Protein AF-A0A9D1FVF1-F1 (afdb_monomer_lite)

pLDDT: mean 86.51, std 10.72, range [42.28, 96.88]

InterPro domains:
  IPR029044 Nucleotide-diphospho-sugar transferases [SSF53448] (12-70)

Organism: NCBI:txid2840915

Foldseek 3Di:
DAQPPQPLDHDPQPDDADPVQCVVLVQDFDPPAPPSVLQRVLVRCVSVVDDDDDPPDDDDDDDDCPDPVNDDDPRNVVSVVVSPVNNVVVCVVVVHDPVLQDWDWDFDDDPNQGQWIWTDHHQKIWIAGSVPDIDIDGHD

Sequence (140 aa):
MKLCDVPEKSYIWNKIYKTEKIRQHNLKFTEGTFYEDVIFTPKALYNLNQMVTVPDTFYYYWRHAGSIVTLRSQKANEDHKFARREAILFFKKYNIDVSNLLPEIKKYKIFGFSIFKIKKKGKITKYILFNIIKFTVKAS

Radius of gyration: 18.34 Å; chains: 1; bounding box: 52×43×37 Å

Structure (mmCIF, N/CA/C/O backbone):
data_AF-A0A9D1FVF1-F1
#
_entry.id   AF-A0A9D1FVF1-F1
#
loop_
_atom_site.group_PDB
_atom_site.id
_atom_site.type_symbol
_atom_site.label_atom_id
_atom_site.label_alt_id
_atom_site.label_comp_id
_atom_site.label_asym_id
_atom_site.label_entity_id
_atom_site.label_seq_id
_atom_site.pdbx_PDB_ins_code
_atom_site.Cartn_x
_atom_site.Cartn_y
_atom_site.Cartn_z
_atom_site.occupancy
_atom_site.B_iso_or_equiv
_atom_site.auth_seq_id
_atom_site.auth_comp_id
_atom_site.auth_asym_id
_atom_site.auth_atom_id
_atom_site.pdbx_PDB_model_num
ATOM 1 N N . MET A 1 1 ? 0.626 -9.656 16.758 1.00 42.28 1 MET A N 1
ATOM 2 C CA . MET A 1 1 ? -0.653 -9.478 16.030 1.00 42.28 1 MET A CA 1
ATOM 3 C C . MET A 1 1 ? -0.428 -9.843 14.569 1.00 42.28 1 MET A C 1
ATOM 5 O O . MET A 1 1 ? 0.471 -9.269 13.966 1.00 42.28 1 MET A O 1
ATOM 9 N N . LYS A 1 2 ? -1.168 -10.814 14.017 1.00 51.28 2 LYS A N 1
ATOM 10 C CA . LYS A 1 2 ? -1.075 -11.171 12.592 1.00 51.28 2 LYS A CA 1
ATOM 11 C C . LYS A 1 2 ? -1.892 -10.149 11.800 1.00 51.28 2 LYS A C 1
ATOM 13 O O . LYS A 1 2 ? -3.097 -10.047 12.010 1.00 51.28 2 LYS A O 1
ATOM 18 N N . LEU A 1 3 ? -1.233 -9.353 10.957 1.00 53.62 3 LEU A N 1
ATOM 19 C CA . LEU A 1 3 ? -1.930 -8.479 10.015 1.00 53.62 3 LEU A CA 1
ATOM 20 C C . LEU A 1 3 ? -2.682 -9.402 9.042 1.00 53.62 3 LEU A C 1
ATOM 22 O O . LEU A 1 3 ? -2.102 -10.384 8.582 1.00 53.62 3 LEU A O 1
ATOM 26 N N . CYS A 1 4 ? -3.971 -9.150 8.825 1.00 56.41 4 CYS A N 1
ATOM 27 C CA . CYS A 1 4 ? -4.886 -9.964 8.015 1.00 56.41 4 CYS A CA 1
ATOM 28 C C . CYS A 1 4 ? -4.286 -10.328 6.644 1.00 56.41 4 CYS A C 1
ATOM 30 O O . CYS A 1 4 ? -3.349 -9.662 6.209 1.00 56.41 4 CYS A O 1
ATOM 32 N N . ASP A 1 5 ? -4.835 -11.323 5.937 1.00 59.28 5 ASP A N 1
ATOM 33 C CA . ASP A 1 5 ? -4.368 -11.682 4.590 1.00 59.28 5 ASP A CA 1
ATOM 34 C C . ASP A 1 5 ? -4.453 -10.463 3.654 1.00 59.28 5 ASP A C 1
ATOM 36 O O . ASP A 1 5 ? -5.513 -10.084 3.156 1.00 59.28 5 ASP A O 1
ATOM 40 N N . VAL A 1 6 ? -3.316 -9.783 3.483 1.00 57.69 6 VAL A N 1
ATOM 41 C CA . VAL A 1 6 ? -3.234 -8.548 2.709 1.00 57.69 6 VAL A CA 1
ATOM 42 C C . VAL A 1 6 ? -3.291 -8.943 1.234 1.00 57.69 6 VAL A C 1
ATOM 44 O O . VAL A 1 6 ? -2.464 -9.752 0.800 1.00 57.69 6 VAL A O 1
ATOM 47 N N . PRO A 1 7 ? -4.220 -8.385 0.437 1.00 60.12 7 PRO A N 1
ATOM 48 C CA . PRO A 1 7 ? -4.254 -8.660 -0.993 1.00 60.12 7 PRO A CA 1
ATOM 49 C C . PRO A 1 7 ? -2.914 -8.279 -1.634 1.00 60.12 7 PRO A C 1
ATOM 51 O O . PRO A 1 7 ? -2.268 -7.318 -1.213 1.00 60.12 7 PRO A O 1
ATOM 54 N N . GLU A 1 8 ? -2.503 -8.995 -2.690 1.00 55.69 8 GLU A N 1
ATOM 55 C CA . GLU A 1 8 ? -1.209 -8.763 -3.364 1.00 55.69 8 GLU A CA 1
ATOM 56 C C . GLU A 1 8 ? -1.023 -7.299 -3.811 1.00 55.69 8 GLU A C 1
ATOM 58 O O . GLU A 1 8 ? 0.103 -6.811 -3.932 1.00 55.69 8 GLU A O 1
ATOM 63 N N . LYS A 1 9 ? -2.136 -6.583 -4.002 1.00 66.81 9 LYS A N 1
ATOM 64 C CA . LYS A 1 9 ? -2.197 -5.137 -4.190 1.00 66.81 9 LYS A CA 1
ATOM 65 C C . LYS A 1 9 ? -3.164 -4.547 -3.163 1.00 66.81 9 LYS A C 1
ATOM 67 O O . LYS A 1 9 ? -4.359 -4.827 -3.208 1.00 66.81 9 LYS A O 1
ATOM 72 N N . SER A 1 10 ? -2.652 -3.728 -2.248 1.00 74.06 10 SER A N 1
ATOM 73 C CA . SER A 1 10 ? -3.451 -3.066 -1.213 1.00 74.06 10 SER A CA 1
ATOM 74 C C . SER A 1 10 ? -3.644 -1.592 -1.550 1.00 74.06 10 SER A C 1
ATOM 76 O O . SER A 1 10 ? -2.915 -0.743 -1.050 1.00 74.06 10 SER A O 1
ATOM 78 N N . TYR A 1 11 ? -4.637 -1.304 -2.386 1.00 82.88 11 TYR A N 1
ATOM 79 C CA . TYR A 1 11 ? -5.042 0.065 -2.697 1.00 82.88 11 TYR A CA 1
ATOM 80 C C . TYR A 1 11 ? -5.933 0.653 -1.594 1.00 82.88 11 TYR A C 1
ATOM 82 O O . TYR A 1 11 ? -6.624 -0.084 -0.888 1.00 82.88 11 TYR A O 1
ATOM 90 N N . ILE A 1 12 ? -5.954 1.982 -1.472 1.00 87.81 12 ILE A N 1
ATOM 91 C CA . ILE A 1 12 ? -6.825 2.688 -0.512 1.00 87.81 12 ILE A CA 1
ATOM 92 C C . ILE A 1 12 ? -8.295 2.736 -0.945 1.00 87.81 12 ILE A C 1
ATOM 94 O O . ILE A 1 12 ? -9.177 2.818 -0.100 1.00 87.81 12 ILE A O 1
ATOM 98 N N . TRP A 1 13 ? -8.565 2.650 -2.251 1.00 86.31 13 TRP A N 1
ATOM 99 C CA . TRP A 1 13 ? -9.890 2.895 -2.833 1.00 86.31 13 TRP A CA 1
ATOM 100 C C . TRP A 1 13 ? -10.956 1.876 -2.421 1.00 86.31 13 TRP A C 1
ATOM 102 O O . TRP A 1 13 ? -12.137 2.197 -2.401 1.00 86.31 13 TRP A O 1
ATOM 112 N N . ASN A 1 14 ? -10.550 0.654 -2.067 1.00 87.81 14 ASN A N 1
ATOM 113 C CA . ASN A 1 14 ? -11.465 -0.415 -1.665 1.00 87.81 14 ASN A CA 1
ATOM 114 C C . ASN A 1 14 ? -11.649 -0.519 -0.142 1.00 87.81 14 ASN A C 1
ATOM 116 O O . ASN A 1 14 ? -11.960 -1.598 0.364 1.00 87.81 14 ASN A O 1
ATOM 120 N N . LYS A 1 15 ? -11.388 0.562 0.601 1.00 89.62 15 LYS A N 1
ATOM 121 C CA . LYS A 1 15 ? -11.456 0.585 2.066 1.00 89.62 15 LYS A CA 1
ATOM 122 C C . LYS A 1 15 ? -12.305 1.751 2.537 1.00 89.62 15 LYS A C 1
ATOM 124 O O . LYS A 1 15 ? -12.183 2.865 2.040 1.00 89.62 15 LYS A O 1
ATOM 129 N N . ILE A 1 16 ? -13.127 1.483 3.544 1.00 92.88 16 ILE A N 1
ATOM 130 C CA . ILE A 1 16 ? -13.904 2.497 4.250 1.00 92.88 16 ILE A CA 1
ATOM 131 C C . ILE A 1 16 ? -13.326 2.608 5.658 1.00 92.88 16 ILE A C 1
ATOM 133 O O . ILE A 1 16 ? -13.146 1.605 6.348 1.00 92.88 16 ILE A O 1
ATOM 137 N N . TYR A 1 17 ? -13.022 3.834 6.077 1.00 93.62 17 TYR A N 1
ATOM 138 C CA . TYR A 1 17 ? -12.421 4.124 7.374 1.00 93.62 17 TYR A CA 1
ATOM 139 C C . TYR A 1 17 ? -13.400 4.908 8.246 1.00 93.62 17 TYR A C 1
ATOM 141 O O . TYR A 1 17 ? -14.074 5.818 7.769 1.00 93.62 17 TYR A O 1
ATOM 149 N N . LYS A 1 18 ? -13.446 4.607 9.549 1.00 94.81 18 LYS A N 1
ATOM 150 C CA . LYS A 1 18 ? -14.202 5.422 10.510 1.00 94.81 18 LYS A CA 1
ATOM 151 C C . LYS A 1 18 ? -13.527 6.789 10.661 1.00 94.81 18 LYS A C 1
ATOM 153 O O . LYS A 1 18 ? -12.432 6.868 11.218 1.00 94.81 18 LYS A O 1
ATOM 158 N N . THR A 1 19 ? -14.186 7.859 10.213 1.00 95.69 19 THR A N 1
ATOM 159 C CA . THR A 1 19 ? -13.654 9.236 10.237 1.00 95.69 19 THR A CA 1
ATOM 160 C C . THR A 1 19 ? -13.172 9.666 11.620 1.00 95.69 19 THR A C 1
ATOM 162 O O . THR A 1 19 ? -12.094 10.244 11.745 1.00 95.69 19 THR A O 1
ATOM 165 N N . GLU A 1 20 ? -13.930 9.342 12.669 1.00 96.00 20 GLU A N 1
ATOM 166 C CA . GLU A 1 20 ? -13.550 9.631 14.055 1.00 96.00 20 GLU A CA 1
ATOM 167 C C . GLU A 1 20 ? -12.194 9.007 14.412 1.00 96.00 20 GLU A C 1
ATOM 169 O O . GLU A 1 20 ? -11.327 9.686 14.951 1.00 96.00 20 GLU A O 1
ATOM 174 N N . LYS A 1 21 ? -11.956 7.748 14.021 1.00 95.56 21 LYS A N 1
ATOM 175 C CA . LYS A 1 21 ? -10.691 7.047 14.285 1.00 95.56 21 LYS A CA 1
ATOM 176 C C . LYS A 1 21 ? -9.523 7.613 13.487 1.00 95.56 21 LYS A C 1
ATOM 178 O O . LYS A 1 21 ? -8.416 7.663 14.022 1.00 95.56 21 LYS A O 1
ATOM 183 N N . ILE A 1 22 ? -9.762 8.057 12.251 1.00 96.56 22 ILE A N 1
ATOM 184 C CA . ILE A 1 22 ? -8.754 8.756 11.441 1.00 96.56 22 ILE A CA 1
ATOM 185 C C . ILE A 1 22 ? -8.308 10.043 12.143 1.00 96.56 22 ILE A C 1
ATOM 187 O O . ILE A 1 22 ? -7.108 10.273 12.288 1.00 96.56 22 ILE A O 1
ATOM 191 N N . ARG A 1 23 ? -9.263 10.846 12.630 1.00 96.81 23 ARG A N 1
ATOM 192 C CA . ARG A 1 23 ? -8.984 12.099 13.350 1.00 96.81 23 ARG A CA 1
ATOM 193 C C . ARG A 1 23 ? -8.324 11.851 14.705 1.00 96.81 23 ARG A C 1
ATOM 195 O O . ARG A 1 23 ? -7.310 12.476 14.990 1.00 96.81 23 ARG A O 1
ATOM 202 N N . GLN A 1 24 ? -8.843 10.903 15.489 1.00 96.81 24 GLN A N 1
ATOM 203 C CA . GLN A 1 24 ? -8.319 10.534 16.810 1.00 96.81 24 GLN A CA 1
ATOM 204 C C . GLN A 1 24 ? -6.826 10.178 16.757 1.00 96.81 24 GLN A C 1
ATOM 206 O O . GLN A 1 24 ? -6.059 10.607 17.610 1.00 96.81 24 GLN A O 1
ATOM 211 N N . HIS A 1 25 ? -6.409 9.415 15.744 1.00 95.88 25 HIS A N 1
ATOM 212 C CA . HIS A 1 25 ? -5.016 8.983 15.584 1.00 95.88 25 HIS A CA 1
ATOM 213 C C . HIS A 1 25 ? -4.190 9.910 14.683 1.00 95.88 25 HIS A C 1
ATOM 215 O O . HIS A 1 25 ? -3.055 9.572 14.346 1.00 95.88 25 HIS A O 1
ATOM 221 N N . ASN A 1 26 ? -4.751 11.053 14.266 1.00 96.88 26 ASN A N 1
ATOM 222 C CA . ASN A 1 26 ? -4.124 12.008 13.352 1.00 96.88 26 ASN A CA 1
ATOM 223 C C . ASN A 1 26 ? -3.518 11.329 12.104 1.00 96.88 26 ASN A C 1
ATOM 225 O O . ASN A 1 26 ? -2.387 11.604 11.695 1.00 96.88 26 ASN A O 1
ATOM 229 N N . LEU A 1 27 ? -4.259 10.383 11.521 1.00 96.56 27 LEU A N 1
ATOM 230 C CA . LEU A 1 27 ? -3.803 9.630 10.358 1.00 96.56 27 LEU A CA 1
ATOM 231 C C . LEU A 1 27 ? -3.910 10.508 9.111 1.00 96.56 27 LEU A C 1
ATOM 233 O O . LEU A 1 27 ? -5.002 10.907 8.710 1.00 96.56 27 LEU A O 1
ATOM 237 N N . LYS A 1 28 ? -2.764 10.782 8.489 1.00 96.38 28 LYS A N 1
ATOM 238 C CA . LYS A 1 28 ? -2.642 11.596 7.277 1.00 96.38 28 LYS A CA 1
ATOM 239 C C . LYS A 1 28 ? -1.775 10.888 6.245 1.00 96.38 28 LYS A C 1
ATOM 241 O O . LYS A 1 28 ? -0.890 10.104 6.601 1.00 96.38 28 LYS A O 1
ATOM 246 N N . PHE A 1 29 ? -2.030 11.177 4.974 1.00 96.31 29 PHE A N 1
ATOM 247 C CA . PHE A 1 29 ? -1.117 10.801 3.901 1.00 96.31 29 PHE A CA 1
ATOM 248 C C . PHE A 1 29 ? 0.178 11.606 4.004 1.00 96.31 29 PHE A C 1
ATOM 250 O O . PHE A 1 29 ? 0.184 12.737 4.489 1.00 96.31 29 PHE A O 1
ATOM 257 N N . THR A 1 30 ? 1.281 11.007 3.565 1.00 95.62 30 THR A N 1
ATOM 258 C CA . THR A 1 30 ? 2.546 11.727 3.431 1.00 95.62 30 THR A CA 1
ATOM 259 C C . THR A 1 30 ? 2.469 12.613 2.195 1.00 95.62 30 THR A C 1
ATOM 261 O O . THR A 1 30 ? 2.324 12.113 1.082 1.00 95.62 30 THR A O 1
ATOM 264 N N . GLU A 1 31 ? 2.544 13.924 2.394 1.00 95.62 31 GLU A N 1
ATOM 265 C CA . GLU A 1 31 ? 2.444 14.901 1.311 1.00 95.62 31 GLU A CA 1
ATOM 266 C C . GLU A 1 31 ? 3.634 14.803 0.339 1.00 95.62 31 GLU A C 1
ATOM 268 O O . GLU A 1 31 ? 4.738 14.389 0.702 1.00 95.62 31 GLU A O 1
ATOM 273 N N . GLY A 1 32 ? 3.398 15.150 -0.931 1.00 93.44 32 GLY A N 1
ATOM 274 C CA . GLY A 1 32 ? 4.439 15.218 -1.967 1.00 93.44 32 GLY A CA 1
ATOM 275 C C . GLY A 1 32 ? 5.081 13.880 -2.362 1.00 93.44 32 GLY A C 1
ATOM 276 O O . GLY A 1 32 ? 6.084 13.875 -3.081 1.00 93.44 32 GLY A O 1
ATOM 277 N N . THR A 1 33 ? 4.529 12.753 -1.912 1.00 92.06 33 THR A N 1
ATOM 278 C CA . THR A 1 33 ? 5.111 11.415 -2.074 1.00 92.06 33 THR A CA 1
ATOM 279 C C . THR A 1 33 ? 4.157 10.518 -2.851 1.00 92.06 33 THR A C 1
ATOM 281 O O . THR A 1 33 ? 3.002 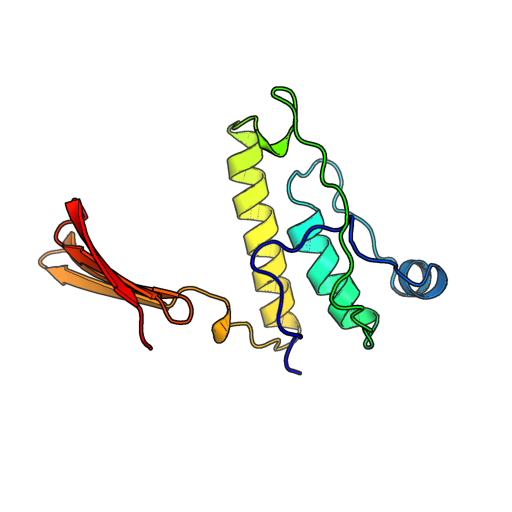10.387 -2.465 1.00 92.06 33 THR A O 1
ATOM 284 N N . PHE A 1 34 ? 4.632 9.875 -3.920 1.00 91.81 34 PHE A N 1
ATOM 285 C CA . PHE A 1 34 ? 3.905 8.765 -4.540 1.00 91.81 34 PHE A CA 1
ATOM 286 C C . PHE A 1 34 ? 3.949 7.516 -3.653 1.00 91.81 34 PHE A C 1
ATOM 288 O O . PHE A 1 34 ? 4.906 7.314 -2.907 1.00 91.81 34 PHE A O 1
ATOM 295 N N . TYR A 1 35 ? 2.982 6.609 -3.816 1.00 91.56 35 TYR A N 1
ATOM 296 C CA . TYR A 1 35 ? 2.879 5.386 -3.002 1.00 91.56 35 TYR A CA 1
ATOM 297 C C . TYR A 1 35 ? 2.640 5.697 -1.514 1.00 91.56 35 TYR A C 1
ATOM 299 O O . TYR A 1 35 ? 3.052 4.954 -0.619 1.00 91.56 35 TYR A O 1
ATOM 307 N N . GLU A 1 36 ? 1.972 6.812 -1.234 1.00 93.81 36 GLU A N 1
ATOM 308 C CA . GLU A 1 36 ? 1.547 7.244 0.092 1.00 93.81 36 GLU A CA 1
ATOM 309 C C . GLU A 1 36 ? 0.624 6.218 0.771 1.00 93.81 36 GLU A C 1
ATOM 311 O O . GLU A 1 36 ? 0.623 6.090 1.998 1.00 93.81 36 GLU A O 1
ATOM 316 N N . ASP A 1 37 ? -0.105 5.427 -0.019 1.00 92.38 37 ASP A N 1
ATOM 317 C CA . ASP A 1 37 ? -0.944 4.316 0.431 1.00 92.38 37 ASP A CA 1
ATOM 318 C C . ASP A 1 37 ? -0.149 3.200 1.126 1.00 92.38 37 ASP A C 1
ATOM 320 O O . ASP A 1 37 ? -0.624 2.636 2.120 1.00 92.38 37 ASP A O 1
ATOM 324 N N . VAL A 1 38 ? 1.076 2.926 0.666 1.00 91.81 38 VAL A N 1
ATOM 325 C CA . VAL A 1 38 ? 2.014 1.967 1.277 1.00 91.81 38 VAL A CA 1
ATOM 326 C C . VAL A 1 38 ? 2.422 2.410 2.684 1.00 91.81 38 VAL A C 1
ATOM 328 O O . VAL A 1 38 ? 2.670 1.564 3.544 1.00 91.81 38 VAL A O 1
ATOM 331 N N . ILE A 1 39 ? 2.462 3.719 2.943 1.00 94.25 39 ILE A N 1
ATOM 332 C CA . ILE A 1 39 ? 2.788 4.291 4.258 1.00 94.25 39 ILE A CA 1
ATOM 333 C C . ILE A 1 39 ? 1.537 4.364 5.139 1.00 94.25 39 ILE A C 1
ATOM 335 O O . ILE A 1 39 ? 1.578 4.010 6.321 1.00 94.25 39 ILE A O 1
ATOM 339 N N . PHE A 1 40 ? 0.427 4.846 4.581 1.00 95.06 40 PHE A N 1
ATOM 340 C CA . PHE A 1 40 ? -0.810 5.102 5.311 1.00 95.06 40 PHE A CA 1
ATOM 341 C C . PHE A 1 40 ? -1.501 3.812 5.759 1.00 95.06 40 PHE A C 1
ATOM 343 O O . PHE A 1 40 ? -1.890 3.690 6.921 1.00 95.06 40 PHE A O 1
ATOM 350 N N . THR A 1 41 ? -1.633 2.827 4.867 1.00 91.88 41 THR A N 1
ATOM 351 C CA . THR A 1 41 ? -2.452 1.631 5.121 1.00 91.88 41 THR A CA 1
ATOM 352 C C . THR A 1 41 ? -1.976 0.822 6.334 1.00 91.88 41 THR A C 1
ATOM 354 O O . THR A 1 41 ? -2.818 0.500 7.173 1.00 91.88 41 THR A O 1
ATOM 357 N N . PRO A 1 42 ? -0.668 0.533 6.514 1.00 90.31 42 PRO A N 1
ATOM 358 C CA . PRO A 1 42 ? -0.173 -0.120 7.727 1.00 90.31 42 PRO A CA 1
ATOM 359 C C . PRO A 1 42 ? -0.533 0.626 9.013 1.00 90.31 42 PRO A C 1
ATOM 361 O O . PRO A 1 42 ? -0.967 0.006 9.983 1.00 90.31 42 PRO A O 1
ATOM 364 N N . LYS A 1 43 ? -0.395 1.960 9.007 1.00 93.31 43 LYS A N 1
ATOM 365 C CA . LYS A 1 43 ? -0.725 2.815 10.155 1.00 93.31 43 LYS A CA 1
ATOM 366 C C . LYS A 1 43 ? -2.219 2.762 10.453 1.00 93.31 43 LYS A C 1
ATOM 368 O O . LYS A 1 43 ? -2.596 2.613 11.611 1.00 93.31 43 LYS A O 1
ATOM 373 N N . ALA A 1 44 ? -3.060 2.848 9.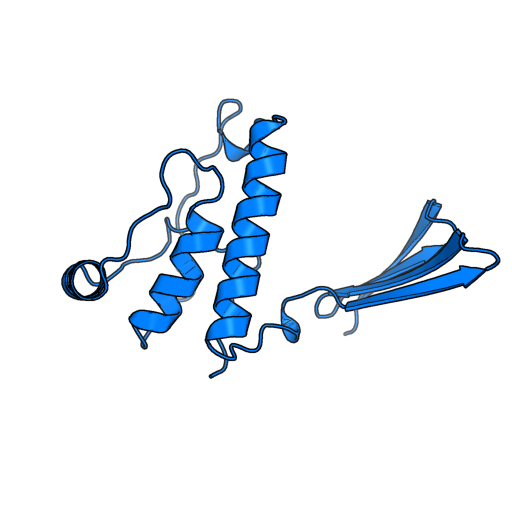427 1.00 93.50 44 ALA A N 1
ATOM 374 C CA . ALA A 1 44 ? -4.506 2.777 9.586 1.00 93.50 44 ALA A CA 1
ATOM 375 C C . ALA A 1 44 ? -4.948 1.413 10.132 1.00 93.50 44 ALA A C 1
ATOM 377 O O . ALA A 1 44 ? -5.638 1.363 11.144 1.00 93.50 44 ALA A O 1
ATOM 378 N N . LEU A 1 45 ? -4.500 0.307 9.531 1.00 90.25 45 LEU A N 1
ATOM 379 C CA . LEU A 1 45 ? -4.859 -1.043 9.983 1.00 90.25 45 LEU A CA 1
ATOM 380 C C . LEU A 1 45 ? -4.417 -1.312 11.425 1.00 90.25 45 LEU A C 1
ATOM 382 O O . LEU A 1 45 ? -5.156 -1.926 12.189 1.00 90.25 45 LEU A O 1
ATOM 386 N N . TYR A 1 46 ? -3.234 -0.830 11.805 1.00 91.62 46 TYR A N 1
ATOM 387 C CA . TYR A 1 46 ? -2.729 -0.979 13.164 1.00 91.62 46 TYR A CA 1
ATOM 388 C C . TYR A 1 46 ? -3.549 -0.182 14.190 1.00 91.62 46 TYR A C 1
ATOM 390 O O . TYR A 1 46 ? -3.947 -0.741 15.206 1.00 91.62 46 TYR A O 1
ATOM 398 N N . ASN A 1 47 ? -3.827 1.101 13.923 1.00 92.94 47 ASN A N 1
ATOM 399 C CA . ASN A 1 47 ? -4.493 2.000 14.880 1.00 92.94 47 ASN A CA 1
ATOM 400 C C . ASN A 1 47 ? -6.023 1.854 14.928 1.00 92.94 47 ASN A C 1
ATOM 402 O O . ASN A 1 47 ? -6.656 2.320 15.870 1.00 92.94 47 ASN A O 1
ATOM 406 N N . LEU A 1 48 ? -6.652 1.288 13.893 1.00 91.50 48 LEU A N 1
ATOM 407 C CA . LEU A 1 48 ? -8.104 1.071 13.892 1.00 91.50 48 LEU A CA 1
ATOM 408 C C . LEU A 1 48 ? -8.492 -0.256 14.555 1.00 91.50 48 LEU A C 1
ATOM 410 O O . LEU A 1 48 ? -9.663 -0.422 14.889 1.00 91.50 48 LEU A O 1
ATOM 414 N N . ASN A 1 49 ? -7.530 -1.167 14.756 1.00 85.31 49 ASN A N 1
ATOM 415 C CA . ASN A 1 49 ? -7.609 -2.433 15.506 1.00 85.31 49 ASN A CA 1
ATOM 416 C C . ASN A 1 49 ? -8.649 -3.467 15.038 1.00 85.31 49 ASN A C 1
ATOM 418 O O . ASN A 1 49 ? -8.562 -4.629 15.427 1.00 85.31 49 ASN A O 1
ATOM 422 N N . GLN A 1 50 ? -9.620 -3.080 14.215 1.00 86.44 50 GLN A N 1
ATOM 423 C CA . GLN A 1 50 ? -10.686 -3.930 13.706 1.00 86.44 50 GLN A CA 1
ATOM 424 C C . GLN A 1 50 ? -10.905 -3.652 12.221 1.00 86.44 50 GLN A C 1
ATOM 426 O O . GLN A 1 50 ? -10.926 -2.501 11.780 1.00 86.44 50 GLN A O 1
ATOM 431 N N . MET A 1 51 ? -11.100 -4.719 11.452 1.00 88.19 51 MET A N 1
ATOM 432 C CA . MET A 1 51 ? -11.430 -4.660 10.035 1.00 88.19 51 MET A CA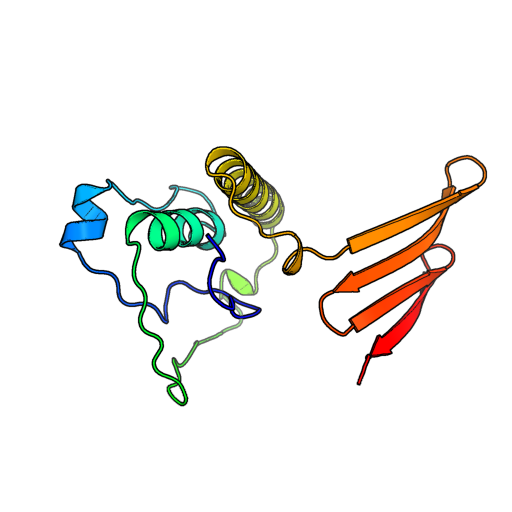 1
ATOM 433 C C . MET A 1 51 ? -12.474 -5.728 9.733 1.00 88.19 51 MET A C 1
ATOM 435 O O . MET A 1 51 ? -12.365 -6.855 10.208 1.00 88.19 51 MET A O 1
ATOM 439 N N . VAL A 1 52 ? -13.458 -5.366 8.916 1.00 89.31 52 VAL A N 1
ATOM 440 C CA . VAL A 1 52 ? -14.414 -6.303 8.326 1.00 89.31 52 VAL A CA 1
ATOM 441 C C . VAL A 1 52 ? -14.140 -6.355 6.830 1.00 89.31 52 VAL A C 1
ATOM 443 O O . VAL A 1 52 ? -13.937 -5.320 6.195 1.00 89.31 52 VAL A O 1
ATOM 446 N N . THR A 1 53 ? -14.098 -7.561 6.275 1.00 88.00 53 THR A N 1
ATOM 447 C CA . THR A 1 53 ? -13.959 -7.796 4.836 1.00 88.00 53 THR A CA 1
ATOM 448 C C . THR A 1 53 ? -15.297 -8.242 4.271 1.00 88.00 53 THR A C 1
ATOM 450 O O . THR A 1 53 ? -15.936 -9.114 4.853 1.00 88.00 53 THR A O 1
ATOM 453 N N . VAL A 1 54 ? -15.694 -7.683 3.130 1.00 89.00 54 VAL A N 1
ATOM 454 C CA . VAL A 1 54 ? -16.877 -8.124 2.382 1.00 89.00 54 VAL A CA 1
ATOM 455 C C . VAL A 1 54 ? -16.371 -8.849 1.130 1.00 89.00 54 VAL A C 1
ATOM 457 O O . VAL A 1 54 ? -15.895 -8.175 0.211 1.00 89.00 54 VAL A O 1
ATOM 460 N N . PRO A 1 55 ? -16.342 -10.197 1.118 1.00 86.12 55 PRO A N 1
ATOM 461 C CA . PRO A 1 55 ? -15.928 -10.953 -0.061 1.00 86.12 55 PRO A CA 1
ATOM 462 C C . PRO A 1 55 ? -16.934 -10.775 -1.211 1.00 86.12 55 PRO A C 1
ATOM 464 O O . PRO A 1 55 ? -17.995 -10.176 -1.039 1.00 86.12 55 PRO A O 1
ATOM 467 N N . ASP A 1 56 ? -16.561 -11.245 -2.403 1.00 86.38 56 ASP A N 1
ATOM 468 C CA . ASP A 1 56 ? -17.417 -11.257 -3.604 1.00 86.38 56 ASP A CA 1
ATOM 469 C C . ASP A 1 56 ? -17.960 -9.878 -4.027 1.00 86.38 56 ASP A C 1
ATOM 471 O O . ASP A 1 56 ? -18.954 -9.758 -4.738 1.00 86.38 56 ASP A O 1
ATOM 475 N N . THR A 1 57 ? -17.267 -8.816 -3.610 1.00 85.81 57 THR A N 1
ATOM 476 C CA . THR A 1 57 ? -17.585 -7.424 -3.930 1.00 85.81 57 THR A CA 1
ATOM 477 C C . THR A 1 57 ? -16.409 -6.786 -4.659 1.00 85.81 57 THR A C 1
ATOM 479 O O . THR A 1 57 ? -15.249 -6.953 -4.272 1.00 85.81 57 THR A O 1
ATOM 482 N N . PHE A 1 58 ? -16.699 -6.023 -5.713 1.00 83.56 58 PHE A N 1
ATOM 483 C CA . PHE A 1 58 ? -15.680 -5.478 -6.607 1.00 83.56 58 PHE A CA 1
ATOM 484 C C . PHE A 1 58 ? -15.677 -3.953 -6.596 1.00 83.56 58 PHE A C 1
ATOM 486 O O . PHE A 1 58 ? -16.721 -3.309 -6.627 1.00 83.56 58 PHE A O 1
ATOM 493 N N . TYR A 1 59 ? -14.475 -3.376 -6.606 1.00 85.44 59 TYR A N 1
ATOM 494 C CA . TYR A 1 59 ? -14.267 -1.953 -6.849 1.00 85.44 59 TYR A CA 1
ATOM 495 C C . TYR A 1 59 ? -13.698 -1.779 -8.257 1.00 85.44 59 TYR A C 1
ATOM 497 O O . TYR A 1 59 ? -12.646 -2.347 -8.571 1.00 85.44 59 TYR A O 1
ATOM 505 N N . TYR A 1 60 ? -14.372 -1.008 -9.110 1.00 86.69 60 TYR A N 1
ATOM 506 C CA . TYR A 1 60 ? -13.909 -0.790 -10.478 1.00 86.69 60 TYR A CA 1
ATOM 507 C C . TYR A 1 60 ? -12.724 0.180 -10.496 1.00 86.69 60 TYR A C 1
ATOM 509 O O . TYR A 1 60 ? -12.868 1.381 -10.279 1.00 86.69 60 TYR A O 1
ATOM 517 N N . TYR A 1 61 ? -11.527 -0.353 -10.738 1.00 84.81 61 TYR A N 1
ATOM 518 C CA . TYR A 1 61 ? -10.305 0.441 -10.784 1.00 84.81 61 TYR A CA 1
ATOM 519 C C . TYR A 1 61 ? -10.032 0.923 -12.211 1.00 84.81 61 TYR A C 1
ATOM 521 O O . TYR A 1 61 ? -9.488 0.185 -13.038 1.00 84.81 61 TYR A O 1
ATOM 529 N N . TRP A 1 62 ? -10.404 2.168 -12.506 1.00 83.31 62 TRP A N 1
ATOM 530 C CA . TRP A 1 62 ? -10.205 2.736 -13.834 1.00 83.31 62 TRP A CA 1
ATOM 531 C C . TRP A 1 62 ? -8.726 3.047 -14.098 1.00 83.31 62 TRP A C 1
ATOM 533 O O . TRP A 1 62 ? -8.060 3.740 -13.329 1.00 83.31 62 TRP A O 1
ATOM 543 N N . ARG A 1 63 ? -8.196 2.522 -15.209 1.00 81.50 63 ARG A N 1
ATOM 544 C CA . ARG A 1 63 ? -6.823 2.760 -15.670 1.00 81.50 63 ARG A CA 1
ATOM 545 C C . ARG A 1 63 ? -6.847 3.292 -17.094 1.00 81.50 63 ARG A C 1
ATOM 547 O O . ARG A 1 63 ? -7.514 2.728 -17.952 1.00 81.50 63 ARG A O 1
ATOM 554 N N . HIS A 1 64 ? -6.058 4.328 -17.342 1.00 85.75 64 HIS A N 1
ATOM 555 C CA . HIS A 1 64 ? -5.819 4.897 -18.666 1.00 85.75 64 HIS A CA 1
ATOM 556 C C . HIS A 1 64 ? -4.321 5.201 -18.833 1.00 85.75 64 HIS A C 1
ATOM 558 O O . HIS A 1 64 ? -3.563 5.143 -17.864 1.00 85.75 64 HIS A O 1
ATOM 564 N N . ALA A 1 65 ? -3.880 5.511 -20.055 1.00 80.69 65 ALA A N 1
ATOM 565 C CA . ALA A 1 65 ? -2.459 5.688 -20.377 1.00 80.69 65 ALA A CA 1
ATOM 566 C C . ALA A 1 65 ? -1.773 6.819 -19.583 1.00 80.69 65 ALA A C 1
ATOM 568 O O . ALA A 1 65 ? -0.600 6.702 -19.233 1.00 80.69 65 ALA A O 1
ATOM 569 N N . GLY A 1 66 ? -2.522 7.875 -19.253 1.00 81.12 66 GLY A N 1
ATOM 570 C CA . GLY A 1 66 ? -2.054 9.009 -18.449 1.00 81.12 66 GLY A CA 1
ATOM 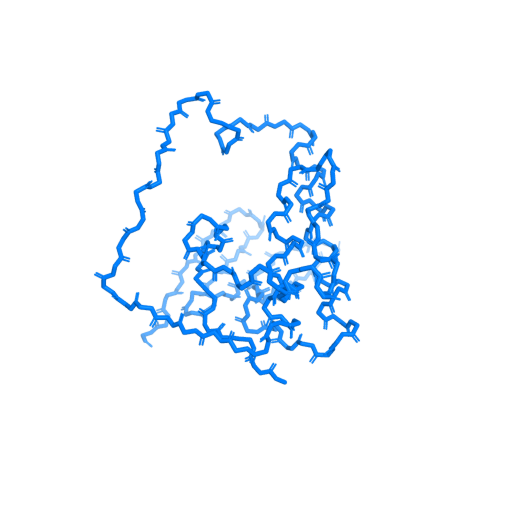571 C C . GLY A 1 66 ? -2.126 8.794 -16.935 1.00 81.12 66 GLY A C 1
ATOM 572 O O . GLY A 1 66 ? -1.927 9.741 -16.182 1.00 81.12 66 GLY A O 1
ATOM 573 N N . SER A 1 67 ? -2.448 7.587 -16.468 1.00 79.44 67 SER A N 1
ATOM 574 C CA . SER A 1 67 ? -2.509 7.304 -15.037 1.00 79.44 67 SER A CA 1
ATOM 575 C C . SER A 1 67 ? -1.118 7.416 -14.404 1.00 79.44 67 SER A C 1
ATOM 577 O O . SER A 1 67 ? -0.124 6.935 -14.944 1.00 79.44 67 SER A O 1
ATOM 579 N N . ILE A 1 68 ? -1.028 7.975 -13.197 1.00 76.50 68 ILE A N 1
ATOM 580 C CA . ILE A 1 68 ? 0.242 8.037 -12.447 1.00 76.50 68 ILE A CA 1
ATOM 581 C C . ILE A 1 68 ? 0.832 6.628 -12.255 1.00 76.50 68 ILE A C 1
ATOM 583 O O . ILE A 1 68 ? 2.043 6.436 -12.273 1.00 76.50 68 ILE A O 1
ATOM 587 N N . VAL A 1 69 ? -0.029 5.612 -12.167 1.00 72.00 69 VAL A N 1
ATOM 588 C CA . VAL A 1 69 ? 0.363 4.206 -11.995 1.00 72.00 69 VAL A CA 1
ATOM 589 C C . VAL A 1 69 ? 1.001 3.604 -13.258 1.00 72.00 69 VAL A C 1
ATOM 591 O O . VAL A 1 69 ? 1.647 2.557 -13.183 1.00 72.00 69 VAL A O 1
ATOM 594 N N . THR A 1 70 ? 0.800 4.207 -14.435 1.00 70.06 70 THR A N 1
ATOM 595 C CA . THR A 1 70 ? 1.401 3.761 -15.707 1.00 70.06 70 THR A CA 1
ATOM 596 C C . THR A 1 70 ? 2.687 4.511 -16.042 1.00 70.06 70 THR A C 1
ATOM 598 O O . THR A 1 70 ? 3.525 3.976 -16.770 1.00 70.06 70 THR A O 1
ATOM 601 N N . LEU A 1 71 ? 2.889 5.698 -15.470 1.00 73.00 71 LEU A N 1
ATOM 602 C CA . LEU A 1 71 ? 4.051 6.543 -15.719 1.00 73.00 71 LEU A CA 1
ATOM 603 C C . LEU A 1 71 ? 5.203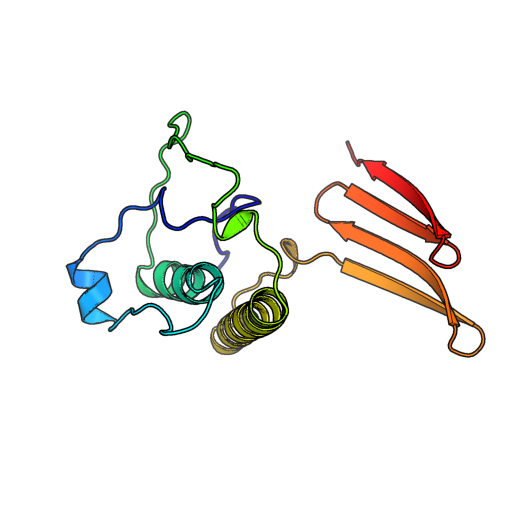 6.186 -14.773 1.00 73.00 71 LEU A C 1
ATOM 605 O O . LEU A 1 71 ? 5.110 6.304 -13.553 1.00 73.00 71 LEU A O 1
ATOM 609 N N . ARG A 1 72 ? 6.329 5.745 -15.340 1.00 78.56 72 ARG A N 1
ATOM 610 C CA . ARG A 1 72 ? 7.561 5.506 -14.578 1.00 78.56 72 ARG A CA 1
ATOM 611 C C . ARG A 1 72 ? 8.435 6.750 -14.627 1.00 78.56 72 ARG A C 1
ATOM 613 O O . ARG A 1 72 ? 8.809 7.192 -15.706 1.00 78.56 72 ARG A O 1
ATOM 620 N N . SER A 1 73 ? 8.807 7.265 -13.462 1.00 89.00 73 SER A N 1
ATOM 621 C CA . SER A 1 73 ? 9.753 8.372 -13.320 1.00 89.00 73 SER A CA 1
ATOM 622 C C . SER A 1 73 ? 10.820 8.044 -12.278 1.00 89.00 73 SER A C 1
ATOM 624 O O . SER A 1 73 ? 10.655 7.131 -11.462 1.00 89.00 73 SER A O 1
ATOM 626 N N . GLN A 1 74 ? 11.927 8.790 -12.293 1.00 91.94 74 GLN A N 1
ATOM 627 C CA . GLN A 1 74 ? 12.948 8.681 -11.252 1.00 91.94 74 GLN A CA 1
ATOM 628 C C . GLN A 1 74 ? 12.349 8.957 -9.866 1.00 91.94 74 GLN A C 1
ATOM 630 O O . GLN A 1 74 ? 12.511 8.130 -8.970 1.00 91.94 74 GLN A O 1
ATOM 635 N N . LYS A 1 75 ? 11.546 10.023 -9.742 1.00 91.62 75 LYS A N 1
ATOM 636 C CA . LYS A 1 75 ? 10.795 10.333 -8.521 1.00 91.62 75 LYS A CA 1
ATOM 637 C C . LYS A 1 75 ? 9.917 9.165 -8.070 1.00 91.62 75 LYS A C 1
ATOM 639 O O . LYS A 1 75 ? 9.980 8.776 -6.914 1.00 91.62 75 LYS A O 1
ATOM 644 N N . ALA A 1 76 ? 9.149 8.545 -8.969 1.00 91.06 76 ALA A N 1
ATOM 645 C CA . ALA A 1 76 ? 8.312 7.397 -8.611 1.00 91.06 76 ALA A CA 1
ATOM 646 C C . ALA A 1 76 ? 9.139 6.214 -8.074 1.00 91.06 76 ALA A C 1
ATOM 648 O O . ALA A 1 76 ? 8.708 5.524 -7.152 1.00 91.06 76 ALA A O 1
ATOM 649 N N . ASN A 1 77 ? 10.340 5.981 -8.609 1.00 91.31 77 ASN A N 1
ATOM 650 C CA . ASN A 1 77 ? 11.230 4.934 -8.104 1.00 91.31 77 ASN A CA 1
ATOM 651 C C . ASN A 1 77 ? 11.816 5.270 -6.723 1.00 91.31 77 ASN A C 1
ATOM 653 O O . ASN A 1 77 ? 11.973 4.371 -5.892 1.00 91.31 77 ASN A O 1
ATOM 657 N N . GLU A 1 78 ? 12.173 6.531 -6.493 1.00 94.69 78 GLU A N 1
ATOM 658 C CA . GLU A 1 78 ? 12.687 7.030 -5.213 1.00 94.69 78 GLU A CA 1
ATOM 659 C C . GLU A 1 78 ? 11.601 6.994 -4.134 1.00 94.69 78 GLU A C 1
ATOM 661 O O . GLU A 1 78 ? 11.805 6.367 -3.092 1.00 94.69 78 GLU A O 1
ATOM 666 N N . ASP A 1 79 ? 10.418 7.525 -4.434 1.00 94.81 79 ASP A N 1
ATOM 667 C CA . ASP A 1 79 ? 9.247 7.514 -3.556 1.00 94.81 79 ASP A CA 1
ATOM 668 C C . ASP A 1 79 ? 8.820 6.081 -3.217 1.00 94.81 79 ASP A C 1
ATOM 670 O O . ASP A 1 79 ? 8.570 5.765 -2.057 1.00 94.81 79 ASP A O 1
ATOM 674 N N . HIS A 1 80 ? 8.839 5.157 -4.184 1.00 91.69 80 HIS A N 1
ATOM 675 C CA . HIS A 1 80 ? 8.555 3.745 -3.916 1.00 91.69 80 HIS A CA 1
ATOM 676 C C . HIS A 1 80 ? 9.557 3.124 -2.924 1.00 91.69 80 HIS A C 1
ATOM 678 O O . HIS A 1 80 ? 9.171 2.357 -2.034 1.00 91.69 80 HIS A O 1
ATOM 684 N N . LYS A 1 81 ? 10.858 3.436 -3.043 1.00 92.62 81 LYS A N 1
ATOM 685 C CA . LYS A 1 81 ? 11.873 2.975 -2.074 1.00 92.62 81 LYS A CA 1
ATOM 686 C C . LYS A 1 81 ? 11.643 3.602 -0.702 1.00 92.62 81 LYS A C 1
ATOM 688 O O . LYS A 1 81 ? 11.736 2.892 0.302 1.00 92.62 81 LYS A O 1
ATOM 693 N N . PHE A 1 82 ? 11.346 4.898 -0.666 1.00 95.38 82 PHE A N 1
ATOM 694 C CA . PHE A 1 82 ? 11.054 5.641 0.552 1.00 95.38 82 PHE A CA 1
ATOM 695 C C . PHE A 1 82 ? 9.828 5.069 1.273 1.00 95.38 82 PHE A C 1
ATOM 697 O O . PHE A 1 82 ? 9.956 4.611 2.407 1.00 95.38 82 PHE A O 1
ATOM 704 N N . ALA A 1 83 ? 8.685 4.968 0.596 1.00 94.12 83 ALA A N 1
ATOM 705 C CA . ALA A 1 83 ? 7.446 4.425 1.140 1.00 94.12 83 ALA A CA 1
ATOM 706 C C . ALA A 1 83 ? 7.616 2.996 1.673 1.00 94.12 83 ALA A C 1
ATOM 708 O O . ALA A 1 83 ? 7.181 2.671 2.781 1.00 94.12 83 ALA A O 1
ATOM 709 N N . ARG A 1 84 ? 8.337 2.143 0.933 1.00 91.44 84 ARG A N 1
ATOM 710 C CA . ARG A 1 84 ? 8.659 0.784 1.386 1.00 91.44 84 ARG A CA 1
ATOM 711 C C . ARG A 1 84 ? 9.511 0.788 2.656 1.00 91.44 84 ARG A C 1
ATOM 713 O O . ARG A 1 84 ? 9.290 -0.043 3.537 1.00 91.44 84 ARG A O 1
ATOM 720 N N . ARG A 1 85 ? 10.495 1.684 2.751 1.00 93.69 85 ARG A N 1
ATOM 721 C CA . ARG A 1 85 ? 11.346 1.825 3.939 1.00 93.69 85 ARG A CA 1
ATOM 722 C C . ARG A 1 85 ? 10.526 2.279 5.146 1.00 93.69 85 ARG A C 1
ATOM 724 O O . ARG A 1 85 ? 10.646 1.653 6.195 1.00 93.69 85 ARG A O 1
ATOM 731 N N . GLU A 1 86 ? 9.670 3.286 4.988 1.00 95.69 86 GLU A N 1
ATOM 732 C CA . GLU A 1 86 ? 8.783 3.781 6.052 1.00 95.69 86 GLU A CA 1
ATOM 733 C C . GLU A 1 86 ? 7.852 2.682 6.576 1.00 95.69 86 GLU A C 1
ATOM 735 O O . GLU A 1 86 ? 7.749 2.482 7.787 1.00 95.69 86 GLU A O 1
ATOM 740 N N . ALA A 1 87 ? 7.240 1.900 5.682 1.00 92.38 87 ALA A N 1
ATOM 741 C CA . ALA A 1 87 ? 6.411 0.762 6.073 1.00 92.38 87 ALA A CA 1
ATOM 742 C C . ALA A 1 87 ? 7.210 -0.283 6.875 1.00 92.38 87 ALA A C 1
ATOM 744 O O . ALA A 1 87 ? 6.757 -0.735 7.925 1.00 92.38 87 ALA A O 1
ATOM 745 N N . ILE A 1 88 ? 8.429 -0.630 6.439 1.00 90.56 88 ILE A N 1
ATOM 746 C CA . ILE A 1 88 ? 9.305 -1.568 7.165 1.00 90.56 88 ILE A CA 1
ATOM 747 C C . ILE A 1 88 ? 9.676 -1.032 8.552 1.00 90.56 88 ILE A C 1
ATOM 749 O O . ILE A 1 88 ? 9.663 -1.794 9.519 1.00 90.56 88 ILE A O 1
ATOM 753 N N . LEU A 1 89 ? 10.015 0.253 8.664 1.00 94.44 89 LEU A N 1
ATOM 754 C CA . LEU A 1 89 ? 10.329 0.879 9.951 1.00 94.44 89 LEU A CA 1
ATOM 755 C C . LEU A 1 89 ? 9.121 0.850 10.889 1.00 94.44 89 LEU A C 1
ATOM 757 O O . LEU A 1 89 ? 9.274 0.518 12.063 1.00 94.44 89 LEU A O 1
ATOM 761 N N . PHE A 1 90 ? 7.923 1.118 10.366 1.00 94.56 90 PHE A N 1
ATOM 762 C CA . PHE A 1 90 ? 6.681 1.003 11.122 1.00 94.56 90 PHE A CA 1
ATOM 763 C C . PHE A 1 90 ? 6.450 -0.429 11.625 1.00 94.56 90 PHE A C 1
ATOM 765 O O . PHE A 1 90 ? 6.225 -0.627 12.818 1.00 94.56 90 PHE A O 1
ATOM 772 N N . PHE A 1 91 ? 6.575 -1.437 10.755 1.00 92.25 91 PHE A N 1
ATOM 773 C CA . PHE A 1 91 ? 6.415 -2.839 11.155 1.00 92.25 91 PHE A CA 1
ATOM 774 C C . PHE A 1 91 ? 7.406 -3.247 12.246 1.00 92.25 91 PHE A C 1
ATOM 776 O O . PHE A 1 91 ? 7.008 -3.882 13.219 1.00 92.25 91 PHE A O 1
ATOM 783 N N . LYS A 1 92 ? 8.673 -2.828 12.129 1.00 92.06 92 LYS A N 1
ATOM 784 C CA . LYS A 1 92 ? 9.693 -3.068 13.159 1.00 92.06 92 LYS A CA 1
ATOM 785 C C . LYS A 1 92 ? 9.343 -2.393 14.482 1.00 92.06 92 LYS A C 1
ATOM 787 O O . LYS A 1 92 ? 9.403 -3.042 15.516 1.00 92.06 92 LYS A O 1
ATOM 792 N N . LYS A 1 93 ? 8.947 -1.116 14.450 1.00 95.81 93 LYS A N 1
ATOM 793 C CA . LYS A 1 93 ? 8.602 -0.335 15.650 1.00 95.81 93 LYS A CA 1
ATOM 794 C C . LYS A 1 93 ? 7.495 -0.995 16.478 1.00 95.81 93 LYS A C 1
ATOM 796 O O . LYS A 1 93 ? 7.541 -0.939 17.700 1.00 95.81 93 LYS A O 1
ATOM 801 N N . TYR A 1 94 ? 6.516 -1.604 15.814 1.00 93.94 94 TYR A N 1
ATOM 802 C CA . TYR A 1 94 ? 5.344 -2.202 16.458 1.00 93.94 94 TYR A CA 1
ATOM 803 C C . TYR A 1 94 ? 5.370 -3.737 16.491 1.00 93.94 94 TYR A C 1
ATOM 805 O O . TYR A 1 94 ? 4.342 -4.356 16.755 1.00 93.94 94 TYR A O 1
ATOM 813 N N . ASN A 1 95 ? 6.527 -4.359 16.225 1.00 92.19 95 ASN A N 1
ATOM 814 C CA . ASN A 1 95 ? 6.703 -5.817 16.215 1.00 92.19 95 ASN A CA 1
ATOM 815 C C . ASN A 1 95 ? 5.638 -6.552 15.374 1.00 92.19 95 ASN A C 1
ATOM 817 O O . ASN A 1 95 ? 5.099 -7.591 15.765 1.00 92.19 95 ASN A O 1
ATOM 821 N N . ILE A 1 96 ? 5.305 -5.986 14.211 1.00 88.50 96 ILE A N 1
ATOM 822 C CA . ILE A 1 96 ? 4.351 -6.566 13.265 1.00 88.50 96 ILE A CA 1
ATOM 823 C C . ILE A 1 96 ? 5.110 -7.547 12.374 1.00 88.50 96 ILE A C 1
ATOM 825 O O . ILE A 1 96 ? 5.971 -7.151 11.584 1.00 88.50 96 ILE A O 1
ATOM 829 N N . ASP A 1 97 ? 4.770 -8.829 12.483 1.00 83.31 97 ASP A N 1
ATOM 830 C CA . ASP A 1 97 ? 5.361 -9.865 11.643 1.00 83.31 97 ASP A CA 1
ATOM 831 C C . ASP A 1 97 ? 4.773 -9.825 10.224 1.00 83.31 97 ASP A C 1
ATOM 833 O O . ASP A 1 97 ? 3.605 -10.139 9.992 1.00 83.31 97 ASP A O 1
ATOM 837 N N . VAL A 1 98 ? 5.618 -9.432 9.269 1.00 77.88 98 VAL A N 1
ATOM 838 C CA . VAL A 1 98 ? 5.328 -9.419 7.826 1.00 77.88 98 VAL A CA 1
ATOM 839 C C . VAL A 1 98 ? 6.259 -10.349 7.044 1.00 77.88 98 VAL A C 1
ATOM 841 O O . VAL A 1 98 ? 6.315 -10.276 5.814 1.00 77.88 98 VAL A O 1
ATOM 844 N N . SER A 1 99 ? 7.007 -11.219 7.729 1.00 72.12 99 SER A N 1
ATOM 845 C CA . SER A 1 99 ? 7.982 -12.130 7.114 1.00 72.12 99 SER A CA 1
ATOM 846 C C . SER A 1 99 ? 7.349 -13.001 6.024 1.00 72.12 99 SER A C 1
ATOM 848 O O . SER A 1 99 ? 7.901 -13.118 4.933 1.00 72.12 99 SER A O 1
ATOM 850 N N . ASN A 1 100 ? 6.130 -13.485 6.266 1.00 68.38 100 ASN A N 1
ATOM 851 C CA . ASN A 1 100 ? 5.349 -14.297 5.328 1.00 68.38 100 ASN A CA 1
ATOM 852 C C . ASN A 1 100 ? 4.920 -13.552 4.047 1.00 68.38 100 ASN A C 1
ATOM 854 O O . ASN A 1 100 ? 4.610 -14.187 3.038 1.00 68.38 100 ASN A O 1
ATOM 858 N N . LEU A 1 101 ? 4.897 -12.215 4.068 1.00 69.81 101 LEU A N 1
ATOM 859 C CA . LEU A 1 101 ? 4.532 -11.372 2.919 1.00 69.81 101 LEU A CA 1
ATOM 860 C C . LEU A 1 101 ? 5.755 -10.971 2.084 1.00 69.81 101 LEU A C 1
ATOM 862 O O . LEU A 1 101 ? 5.634 -10.610 0.907 1.00 69.81 101 LEU A O 1
ATOM 866 N N . LEU A 1 102 ? 6.944 -11.002 2.688 1.00 71.56 102 LEU A N 1
ATOM 867 C CA . LEU A 1 102 ? 8.184 -10.644 2.019 1.00 71.56 102 LEU A CA 1
ATOM 868 C C . LEU A 1 102 ? 8.753 -11.852 1.269 1.00 71.56 102 LEU A C 1
ATOM 870 O O . LEU A 1 102 ? 8.728 -12.972 1.770 1.00 71.56 102 LEU A O 1
ATOM 874 N N . PRO A 1 103 ? 9.298 -11.649 0.058 1.00 74.62 103 PRO A N 1
ATOM 875 C CA . PRO A 1 103 ? 9.981 -12.727 -0.626 1.00 74.62 103 PRO A CA 1
ATOM 876 C C . PRO A 1 103 ? 11.261 -13.090 0.137 1.00 74.62 103 PRO A C 1
ATOM 878 O O . PRO A 1 103 ? 12.132 -12.238 0.332 1.00 74.62 103 PRO A O 1
ATOM 881 N N . GLU A 1 104 ? 11.403 -14.354 0.516 1.00 80.94 104 GLU A N 1
ATOM 882 C CA . GLU A 1 104 ? 12.645 -14.891 1.064 1.00 80.94 104 GLU A CA 1
ATOM 883 C C . GLU A 1 104 ? 13.651 -15.047 -0.083 1.00 80.94 104 GLU A C 1
ATOM 885 O O . GLU A 1 104 ? 13.338 -15.636 -1.121 1.00 80.94 104 GLU A O 1
ATOM 890 N N . ILE A 1 105 ? 14.857 -14.491 0.065 1.00 88.62 105 ILE A N 1
ATOM 891 C CA . ILE A 1 105 ? 15.896 -14.553 -0.970 1.00 88.62 105 ILE A CA 1
ATOM 892 C C . ILE A 1 105 ? 17.171 -15.151 -0.382 1.00 88.62 105 ILE A C 1
ATOM 894 O O . ILE A 1 105 ? 17.912 -14.458 0.313 1.00 88.62 105 ILE A O 1
ATOM 898 N N . LYS A 1 106 ? 17.488 -16.395 -0.751 1.00 91.12 106 LYS A N 1
ATOM 899 C CA . LYS A 1 106 ? 18.802 -17.005 -0.498 1.00 91.12 106 LYS A CA 1
ATOM 900 C C . LYS A 1 106 ? 19.713 -16.761 -1.696 1.00 91.12 106 LYS A C 1
ATOM 902 O O . LYS A 1 106 ? 19.292 -16.937 -2.840 1.00 91.12 106 LYS A O 1
ATOM 907 N N . LYS A 1 107 ? 20.947 -16.315 -1.451 1.00 93.00 107 LYS A N 1
ATOM 908 C CA . LYS A 1 107 ? 21.954 -16.053 -2.492 1.00 93.00 107 LYS A CA 1
ATOM 909 C C . LYS A 1 107 ? 23.204 -16.870 -2.199 1.00 93.00 107 LYS A C 1
ATOM 911 O O . LYS A 1 107 ? 23.751 -16.760 -1.110 1.00 93.00 107 LYS A O 1
ATOM 916 N N . TYR A 1 108 ? 23.679 -17.593 -3.199 1.00 92.44 108 TYR A N 1
ATOM 917 C CA . TYR A 1 108 ? 24.937 -18.323 -3.167 1.00 92.44 108 TYR A CA 1
ATOM 918 C C . TYR A 1 108 ? 25.935 -17.582 -4.045 1.00 92.44 108 TYR A C 1
ATOM 920 O O . TYR A 1 108 ? 25.627 -17.231 -5.194 1.00 92.44 108 TYR A O 1
ATOM 928 N N . LYS A 1 109 ? 27.099 -17.284 -3.471 1.00 93.00 109 LYS A N 1
ATOM 929 C CA . LYS A 1 109 ? 28.143 -16.498 -4.117 1.00 93.00 109 LYS A CA 1
ATOM 930 C C . LYS A 1 109 ? 29.433 -17.299 -4.229 1.00 93.00 109 LYS A C 1
ATOM 932 O O . LYS A 1 109 ? 29.769 -18.021 -3.300 1.00 93.00 109 LYS A O 1
ATOM 937 N N . ILE A 1 110 ? 30.162 -17.094 -5.318 1.00 92.00 110 ILE A N 1
ATOM 938 C CA . ILE A 1 110 ? 31.560 -17.512 -5.474 1.00 92.00 110 ILE A CA 1
ATOM 939 C C . ILE A 1 110 ? 32.343 -16.265 -5.892 1.00 92.00 110 ILE A C 1
ATOM 9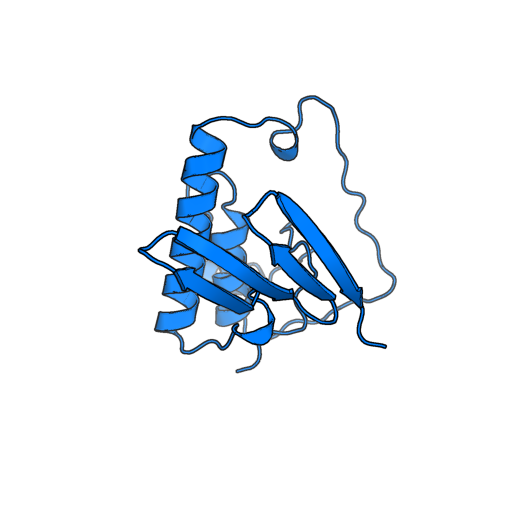41 O O . ILE A 1 110 ? 31.867 -15.505 -6.736 1.00 92.00 110 ILE A O 1
ATOM 945 N N . PHE A 1 111 ? 33.481 -16.002 -5.244 1.00 89.56 111 PHE A N 1
ATOM 946 C CA . PHE A 1 111 ? 34.303 -14.797 -5.458 1.00 89.56 111 PHE A CA 1
ATOM 947 C C . PHE A 1 111 ? 33.499 -13.477 -5.457 1.00 89.56 111 PHE A C 1
ATOM 949 O O . PHE A 1 111 ? 33.728 -12.581 -6.259 1.00 89.56 111 PHE A O 1
ATOM 956 N N . GLY A 1 112 ? 32.485 -13.365 -4.590 1.00 85.31 112 GLY A N 1
ATOM 957 C CA . GLY A 1 112 ? 31.616 -12.181 -4.504 1.00 85.31 112 GLY A CA 1
ATOM 958 C C . GLY A 1 112 ? 30.484 -12.116 -5.543 1.00 85.31 112 GLY A C 1
ATOM 959 O O . GLY A 1 112 ? 29.488 -11.415 -5.317 1.00 85.31 112 GLY A O 1
ATOM 960 N N . PHE A 1 113 ? 30.545 -12.911 -6.612 1.00 84.94 113 PHE A N 1
ATOM 961 C CA . PHE A 1 113 ? 29.515 -12.982 -7.647 1.00 84.94 113 PHE A CA 1
ATOM 962 C C . PHE A 1 113 ? 28.374 -13.905 -7.235 1.00 84.94 113 PHE A C 1
ATOM 964 O O . PHE A 1 113 ? 28.586 -15.037 -6.817 1.00 84.94 113 PHE A O 1
ATOM 971 N N . SER A 1 114 ? 27.129 -13.432 -7.361 1.00 88.56 114 SER A N 1
ATOM 972 C CA . SER A 1 114 ? 25.950 -14.261 -7.066 1.00 88.56 114 SER A CA 1
ATOM 973 C C . SER A 1 114 ? 25.677 -15.225 -8.217 1.00 88.56 114 SER A C 1
ATOM 975 O O . SER A 1 114 ? 25.074 -14.817 -9.212 1.00 88.56 114 SER A O 1
ATOM 977 N N . ILE A 1 115 ? 26.077 -16.483 -8.048 1.00 93.19 115 ILE A N 1
ATOM 978 C CA . ILE A 1 115 ? 25.872 -17.551 -9.032 1.00 93.19 115 ILE A CA 1
ATOM 979 C C . ILE A 1 115 ? 24.454 -18.085 -8.958 1.00 93.19 115 ILE A C 1
ATOM 981 O O . ILE A 1 115 ? 23.836 -18.302 -9.990 1.00 93.19 115 ILE A O 1
ATOM 985 N N . PHE A 1 116 ? 23.904 -18.252 -7.758 1.00 93.69 116 PHE A N 1
ATOM 986 C CA . PHE A 1 116 ? 22.580 -18.837 -7.607 1.00 93.69 116 PHE A CA 1
ATOM 987 C C . PHE A 1 116 ? 21.724 -18.045 -6.631 1.00 93.69 116 PHE A C 1
ATOM 989 O O . PHE A 1 116 ? 22.196 -17.597 -5.584 1.00 93.69 116 PHE A O 1
ATOM 996 N N . LYS A 1 117 ? 20.453 -17.835 -6.973 1.00 94.44 117 LYS A N 1
ATOM 997 C CA . LYS A 1 117 ? 19.475 -17.199 -6.089 1.00 94.44 117 LYS A CA 1
ATOM 998 C C . LYS A 1 117 ? 18.214 -18.037 -6.037 1.00 94.44 117 LYS A C 1
ATOM 1000 O O . LYS A 1 117 ? 17.640 -18.339 -7.078 1.00 94.44 117 LYS A O 1
ATOM 1005 N N . ILE A 1 118 ? 17.746 -18.311 -4.831 1.00 92.88 118 ILE A N 1
ATOM 1006 C CA . ILE A 1 118 ? 16.435 -18.899 -4.578 1.00 92.88 118 ILE A CA 1
ATOM 1007 C C . ILE A 1 118 ? 15.563 -17.780 -4.025 1.00 92.88 118 ILE A C 1
ATOM 1009 O O . ILE A 1 118 ? 15.898 -17.183 -3.004 1.00 92.88 118 ILE A O 1
ATOM 1013 N N . LYS A 1 119 ? 14.480 -17.454 -4.724 1.00 90.56 119 LYS A N 1
ATOM 1014 C CA . LYS A 1 119 ? 13.480 -16.469 -4.314 1.00 90.56 119 LYS A CA 1
ATOM 1015 C C . LYS A 1 119 ? 12.162 -17.182 -4.050 1.00 90.56 119 LYS A C 1
ATOM 1017 O O . LYS A 1 119 ? 11.531 -17.638 -4.998 1.00 90.56 119 LYS A O 1
ATOM 1022 N N . LYS A 1 120 ? 11.725 -17.240 -2.800 1.00 87.62 120 LYS A N 1
ATOM 1023 C CA . LYS A 1 120 ? 10.431 -17.810 -2.417 1.00 87.62 120 LYS A CA 1
ATOM 1024 C C . LYS A 1 120 ? 9.448 -16.680 -2.124 1.00 87.62 120 LYS A C 1
ATOM 1026 O O . LYS A 1 120 ? 9.776 -15.775 -1.366 1.00 87.62 120 LYS A O 1
ATOM 1031 N N . LYS A 1 121 ? 8.266 -16.696 -2.739 1.00 81.19 121 LYS A N 1
ATOM 1032 C CA . LYS A 1 121 ? 7.157 -15.771 -2.453 1.00 81.19 121 LYS A CA 1
ATOM 1033 C C . LYS A 1 121 ? 5.858 -16.578 -2.429 1.00 81.19 121 LYS A C 1
ATOM 1035 O O . LYS A 1 121 ? 5.397 -17.027 -3.478 1.00 81.19 121 LYS A O 1
ATOM 1040 N N . GLY A 1 122 ? 5.280 -16.775 -1.245 1.00 77.44 122 GLY A N 1
ATOM 1041 C CA . GLY A 1 122 ? 4.114 -17.649 -1.071 1.00 77.44 122 GLY A CA 1
ATOM 1042 C C . GLY A 1 122 ? 4.393 -19.075 -1.566 1.00 77.44 122 GLY A C 1
ATOM 1043 O O . GLY A 1 122 ? 5.424 -19.658 -1.230 1.00 77.44 122 GLY A O 1
ATOM 1044 N N . LYS A 1 123 ? 3.503 -19.613 -2.413 1.00 79.88 123 LYS A N 1
ATOM 1045 C CA . LYS A 1 123 ? 3.651 -20.937 -3.053 1.00 79.88 123 LYS A CA 1
ATOM 1046 C C . LYS A 1 123 ? 4.625 -20.962 -4.241 1.00 79.88 123 LYS A C 1
ATOM 1048 O O . LYS A 1 123 ? 4.849 -22.019 -4.823 1.00 79.88 123 LYS A O 1
ATOM 1053 N N . ILE A 1 124 ? 5.189 -19.820 -4.640 1.00 84.12 124 ILE A N 1
ATOM 1054 C CA . ILE A 1 124 ? 6.060 -19.719 -5.816 1.00 84.12 124 ILE A CA 1
ATOM 1055 C C . ILE A 1 124 ? 7.524 -19.688 -5.375 1.00 84.12 124 ILE A C 1
ATOM 1057 O O . ILE A 1 124 ? 7.944 -18.784 -4.650 1.00 84.12 124 ILE A O 1
ATOM 1061 N N . THR A 1 125 ? 8.322 -20.620 -5.890 1.00 89.75 125 THR A N 1
ATOM 1062 C CA . THR A 1 125 ? 9.780 -20.619 -5.743 1.00 89.75 125 THR A CA 1
ATOM 1063 C C . THR A 1 125 ? 10.423 -20.358 -7.096 1.00 89.75 125 THR A C 1
ATOM 1065 O O . THR A 1 125 ? 10.241 -21.113 -8.047 1.00 89.75 125 THR A O 1
ATOM 1068 N N . LYS A 1 126 ? 11.185 -19.270 -7.197 1.00 92.44 126 LYS A N 1
ATOM 1069 C CA . LYS A 1 126 ? 11.947 -18.898 -8.384 1.00 92.44 126 LYS A CA 1
ATOM 1070 C C . LYS A 1 126 ? 13.428 -19.078 -8.127 1.00 92.44 126 LYS A C 1
ATOM 1072 O O . LYS A 1 126 ? 13.997 -18.449 -7.239 1.00 92.44 126 LYS A O 1
ATOM 1077 N N . TYR A 1 127 ? 14.063 -19.861 -8.965 1.00 93.25 127 TYR A N 1
ATOM 1078 C CA . TYR A 1 127 ? 15.490 -20.079 -8.938 1.00 93.25 127 TYR A CA 1
ATOM 1079 C C . TYR A 1 127 ? 16.141 -19.321 -10.092 1.00 93.25 127 TYR A C 1
ATOM 1081 O O . TYR A 1 127 ? 15.572 -19.197 -11.181 1.00 93.25 127 TYR A O 1
ATOM 1089 N N . ILE A 1 128 ? 17.308 -18.746 -9.832 1.00 93.31 128 ILE A N 1
ATOM 1090 C CA . ILE A 1 128 ? 17.995 -17.860 -10.764 1.00 93.31 128 ILE A CA 1
ATOM 1091 C C . ILE A 1 128 ? 19.474 -18.227 -10.778 1.00 93.31 128 ILE A C 1
ATOM 1093 O O . ILE A 1 128 ? 20.156 -18.008 -9.778 1.00 93.31 128 ILE A O 1
ATOM 1097 N N . LEU A 1 129 ? 19.964 -18.731 -11.907 1.00 92.81 129 LEU A N 1
ATOM 1098 C CA . LEU A 1 129 ? 21.368 -19.070 -12.130 1.00 92.81 129 LEU A CA 1
ATOM 1099 C C . LEU A 1 129 ? 22.053 -17.974 -12.965 1.00 92.81 129 LEU A C 1
ATOM 1101 O O . LEU A 1 129 ? 21.491 -17.478 -13.943 1.00 92.81 129 LEU A O 1
ATOM 1105 N N . PHE A 1 130 ? 23.233 -17.533 -12.530 1.00 90.50 130 PHE A N 1
ATOM 1106 C CA . PHE A 1 130 ? 24.037 -16.430 -13.078 1.00 90.50 130 PHE A CA 1
ATOM 1107 C C . PHE A 1 130 ? 23.274 -15.112 -13.302 1.00 90.50 130 PHE A C 1
ATOM 1109 O O . PHE A 1 130 ? 23.691 -14.267 -14.079 1.00 90.50 130 PHE A O 1
ATOM 1116 N N . ASN A 1 131 ? 22.137 -14.908 -12.625 1.00 84.62 131 ASN A N 1
ATOM 1117 C CA . ASN A 1 131 ? 21.170 -13.829 -12.909 1.00 84.62 131 ASN A CA 1
ATOM 1118 C C . ASN A 1 131 ? 20.513 -13.862 -14.300 1.00 84.62 131 ASN A C 1
ATOM 1120 O O . ASN A 1 131 ? 19.697 -12.984 -14.593 1.00 84.62 131 ASN A O 1
ATOM 1124 N N . ILE A 1 132 ? 20.788 -14.891 -15.101 1.00 88.56 132 ILE A N 1
ATOM 1125 C CA . ILE A 1 132 ? 20.344 -15.023 -16.490 1.00 88.56 132 ILE A CA 1
ATOM 1126 C C . ILE A 1 132 ? 19.235 -16.074 -16.570 1.00 88.56 132 ILE A C 1
ATOM 1128 O O . ILE A 1 132 ? 18.087 -15.745 -16.877 1.00 88.56 132 ILE A O 1
ATOM 1132 N N . ILE A 1 133 ? 19.553 -17.318 -16.206 1.00 90.38 133 ILE A N 1
ATOM 1133 C CA . ILE A 1 133 ? 18.658 -18.469 -16.347 1.00 90.38 133 ILE A CA 1
ATOM 1134 C C . ILE A 1 133 ? 17.676 -18.483 -15.176 1.00 90.38 133 ILE A C 1
ATOM 1136 O O . ILE A 1 133 ? 18.083 -18.409 -14.016 1.00 90.38 133 ILE A O 1
ATOM 1140 N N . LYS A 1 134 ? 16.371 -18.545 -15.464 1.00 93.25 134 LYS A N 1
ATOM 1141 C CA . LYS A 1 134 ? 15.299 -18.418 -14.466 1.00 93.25 134 LYS A CA 1
ATOM 1142 C C . LYS A 1 134 ? 14.315 -19.573 -14.593 1.00 93.25 134 LYS A C 1
ATOM 1144 O O . LYS A 1 134 ? 13.701 -19.730 -15.639 1.00 93.25 134 LYS A O 1
ATOM 1149 N N . PHE A 1 135 ? 14.096 -20.296 -13.503 1.00 92.88 135 PHE A N 1
ATOM 1150 C CA . PHE A 1 135 ? 13.128 -21.389 -13.415 1.00 92.88 135 PHE A CA 1
ATOM 1151 C C . PHE A 1 135 ? 12.170 -21.142 -12.251 1.00 92.88 135 PHE A C 1
ATOM 1153 O O . PHE A 1 135 ? 12.557 -20.579 -11.226 1.00 92.88 135 PHE A O 1
ATOM 1160 N N . THR A 1 136 ? 10.894 -21.477 -12.436 1.00 93.50 136 THR A N 1
ATOM 1161 C CA . THR A 1 136 ? 9.832 -21.187 -11.463 1.00 93.50 136 THR A CA 1
ATOM 1162 C C . THR A 1 136 ? 9.055 -22.458 -11.170 1.00 93.50 136 THR A C 1
ATOM 1164 O O . THR A 1 136 ? 8.551 -23.090 -12.090 1.00 93.50 136 THR A O 1
ATOM 1167 N N . VAL A 1 137 ? 8.939 -22.799 -9.892 1.00 92.25 137 VAL A N 1
ATOM 1168 C CA . VAL A 1 137 ? 8.175 -23.940 -9.386 1.00 92.25 137 VAL A CA 1
ATOM 1169 C C . VAL A 1 137 ? 7.022 -23.403 -8.543 1.00 92.25 137 VAL A C 1
ATOM 1171 O O . VAL A 1 137 ? 7.215 -22.483 -7.743 1.00 92.25 137 VAL A O 1
ATOM 1174 N N . LYS A 1 138 ? 5.822 -23.957 -8.725 1.00 86.88 138 LYS A N 1
ATOM 1175 C CA . LYS A 1 138 ? 4.661 -23.693 -7.868 1.00 86.88 138 LYS A CA 1
ATOM 1176 C C . LYS A 1 138 ? 4.443 -24.910 -6.974 1.00 86.88 138 LYS A C 1
ATOM 1178 O O . LYS A 1 138 ? 4.280 -26.009 -7.489 1.00 86.88 138 LYS A O 1
ATOM 1183 N N . ALA A 1 139 ? 4.474 -24.717 -5.660 1.00 77.06 139 ALA A N 1
ATOM 1184 C CA . ALA A 1 139 ? 4.034 -25.739 -4.718 1.00 77.06 139 ALA A CA 1
ATOM 1185 C C . ALA A 1 139 ? 2.514 -25.927 -4.858 1.00 77.06 139 ALA A C 1
ATOM 1187 O O . ALA A 1 139 ? 1.800 -24.933 -5.034 1.00 77.06 139 ALA A O 1
ATOM 1188 N N . SER A 1 140 ? 2.060 -27.184 -4.818 1.00 59.41 140 SER A N 1
ATOM 1189 C CA . SER A 1 140 ? 0.632 -27.544 -4.834 1.00 59.41 140 SER A CA 1
ATOM 1190 C C . SER A 1 140 ? -0.054 -27.022 -3.568 1.00 59.41 140 SER A C 1
ATOM 1192 O O . SER A 1 140 ? 0.566 -27.112 -2.488 1.00 59.41 140 SER A O 1
#

Secondary structure (DSSP, 8-state):
-------SS--STT----HHHHHHTT--PPTT-TTHHHHHHHHHHHHH------TT--------TT-TTT---HHHHHHHHHHHHHHHHHHHHTT---GGGSPEEEEEEETTEEEEEEEEETTEEEEEETTTEEEEEE--